Protein AF-A0A151JWR1-F1 (afdb_monomer)

Radius of gyration: 20.75 Å; Cα contacts (8 Å, |Δi|>4): 86; chains: 1; bounding box: 57×46×43 Å

Nearest PDB structures (foldseek):
  1kz7-assembly2_C  TM=7.876E-01  e=1.271E+00  Mus musculus
  5o2r-assembly1_v  TM=3.810E-01  e=3.701E+00  Escherichia coli K-12
  4bzk-assembly1_A  TM=2.550E-01  e=6.751E+00  Saccharomyces cerevisiae
  4bzj-assembly1_C  TM=2.530E-01  e=7.715E+00  Saccharomyces cerevisiae

Structure (mmCIF, N/CA/C/O backbone):
data_AF-A0A151JWR1-F1
#
_entry.id   AF-A0A151JWR1-F1
#
loop_
_atom_site.group_PDB
_atom_site.id
_atom_site.type_symbol
_atom_site.label_atom_id
_atom_site.label_alt_id
_atom_site.label_comp_id
_atom_site.label_asym_id
_atom_site.label_entity_id
_atom_site.label_seq_id
_atom_site.pdbx_PDB_ins_code
_atom_site.Cartn_x
_atom_site.Cartn_y
_atom_site.Cartn_z
_atom_site.occupancy
_atom_site.B_iso_or_equiv
_atom_site.auth_seq_id
_atom_site.auth_comp_id
_atom_site.auth_asym_id
_atom_site.auth_atom_id
_atom_site.pdbx_PDB_model_num
ATOM 1 N N . MET A 1 1 ? -3.968 -1.854 3.381 1.00 61.38 1 MET A N 1
ATOM 2 C CA . MET A 1 1 ? -3.294 -2.118 2.101 1.00 61.38 1 MET A CA 1
ATOM 3 C C . MET A 1 1 ? -1.809 -2.015 2.359 1.00 61.38 1 MET A C 1
ATOM 5 O O . MET A 1 1 ? -1.355 -0.957 2.781 1.00 61.38 1 MET A O 1
ATOM 9 N N . ARG A 1 2 ? -1.086 -3.126 2.235 1.00 70.88 2 ARG A N 1
ATOM 10 C CA . ARG A 1 2 ? 0.371 -3.169 2.402 1.00 70.88 2 ARG A CA 1
ATOM 11 C C . ARG A 1 2 ? 0.983 -3.232 1.007 1.00 70.88 2 ARG A C 1
ATOM 13 O O . ARG A 1 2 ? 0.569 -4.085 0.231 1.00 70.88 2 ARG A O 1
ATOM 20 N N . CYS A 1 3 ? 1.886 -2.302 0.704 1.00 60.41 3 CYS A N 1
ATOM 21 C CA . CYS A 1 3 ? 2.632 -2.257 -0.549 1.00 60.41 3 CYS A CA 1
ATOM 22 C C . CYS A 1 3 ? 4.071 -2.680 -0.263 1.00 60.41 3 CYS A C 1
ATOM 24 O O . CYS A 1 3 ? 4.706 -2.107 0.624 1.00 60.41 3 CYS A O 1
ATOM 26 N N . GLU A 1 4 ? 4.573 -3.672 -0.991 1.00 63.66 4 GLU A N 1
ATOM 27 C CA . GLU A 1 4 ? 5.964 -4.109 -0.900 1.00 63.66 4 GLU A CA 1
ATOM 28 C C . GLU A 1 4 ? 6.583 -4.176 -2.295 1.00 63.66 4 GLU A C 1
ATOM 30 O O . GLU A 1 4 ? 5.961 -4.626 -3.257 1.00 63.66 4 GLU A O 1
ATOM 35 N N . THR A 1 5 ? 7.828 -3.714 -2.407 1.00 56.16 5 THR A N 1
ATOM 36 C CA . THR A 1 5 ? 8.646 -3.974 -3.592 1.00 56.16 5 THR A CA 1
ATOM 37 C C . THR A 1 5 ? 9.301 -5.332 -3.405 1.00 56.16 5 THR A C 1
ATOM 39 O O . THR A 1 5 ? 10.053 -5.538 -2.447 1.00 56.16 5 THR A O 1
ATOM 42 N N . LEU A 1 6 ? 9.027 -6.267 -4.311 1.00 54.25 6 LEU A N 1
ATOM 43 C CA . LEU A 1 6 ? 9.580 -7.614 -4.238 1.00 54.25 6 LEU A CA 1
ATOM 44 C C . LEU A 1 6 ? 11.108 -7.571 -4.398 1.00 54.25 6 LEU A C 1
ATOM 46 O O . LEU A 1 6 ? 11.647 -7.356 -5.480 1.00 54.25 6 LEU A O 1
ATOM 50 N N . ARG A 1 7 ? 11.827 -7.808 -3.297 1.00 53.38 7 ARG A N 1
ATOM 51 C CA . ARG A 1 7 ? 13.229 -8.245 -3.303 1.00 53.38 7 ARG A CA 1
ATOM 52 C C . ARG A 1 7 ? 13.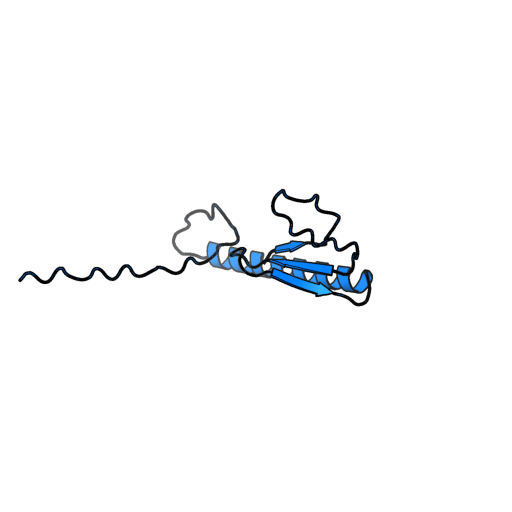261 -9.654 -2.718 1.00 53.38 7 ARG A C 1
ATOM 54 O O . ARG A 1 7 ? 12.760 -9.855 -1.618 1.00 53.38 7 ARG A O 1
ATOM 61 N N . LYS A 1 8 ? 13.777 -10.616 -3.500 1.00 44.38 8 LYS A N 1
ATOM 62 C CA . LYS A 1 8 ? 13.787 -12.082 -3.277 1.00 44.38 8 LYS A CA 1
ATOM 63 C C . LYS A 1 8 ? 13.254 -12.546 -1.911 1.00 44.38 8 LYS A C 1
ATOM 65 O O . LYS A 1 8 ? 13.997 -12.545 -0.932 1.00 44.38 8 LYS A O 1
ATOM 70 N N . ARG A 1 9 ? 12.020 -13.061 -1.857 1.00 48.84 9 ARG A N 1
ATOM 71 C CA . ARG A 1 9 ? 11.602 -13.903 -0.723 1.00 48.84 9 ARG A CA 1
ATOM 72 C C . ARG A 1 9 ? 12.080 -15.345 -0.918 1.00 48.84 9 ARG A C 1
ATOM 74 O O . ARG A 1 9 ? 12.058 -15.875 -2.032 1.00 48.84 9 ARG A O 1
ATOM 81 N N . LYS A 1 10 ? 12.548 -15.965 0.173 1.00 42.97 10 LYS A N 1
ATOM 82 C CA . LYS A 1 10 ? 12.834 -17.407 0.243 1.00 42.97 10 LYS A CA 1
ATOM 83 C C . LYS A 1 10 ? 11.528 -18.206 0.077 1.00 42.97 10 LYS A C 1
ATOM 85 O O . LYS A 1 10 ? 10.478 -17.686 0.443 1.00 42.97 10 LYS A O 1
ATOM 90 N N . PRO A 1 11 ? 11.585 -19.441 -0.452 1.00 46.84 11 PRO A N 1
ATOM 91 C CA . PRO A 1 11 ? 10.403 -20.293 -0.567 1.00 46.84 11 PRO A CA 1
ATOM 92 C C . PRO A 1 11 ? 9.854 -20.621 0.825 1.00 46.84 11 PRO A C 1
ATOM 94 O O . PRO A 1 11 ? 10.649 -20.932 1.713 1.00 46.84 11 PRO A O 1
ATOM 97 N N . ASP A 1 12 ? 8.534 -20.595 0.993 1.00 51.81 12 ASP A N 1
ATOM 98 C CA . ASP A 1 12 ? 7.866 -21.297 2.086 1.00 51.81 12 ASP A CA 1
ATOM 99 C C . ASP A 1 12 ? 7.551 -22.744 1.658 1.00 51.81 12 ASP A C 1
ATOM 101 O O . ASP A 1 12 ? 7.503 -23.072 0.467 1.00 51.81 12 ASP A O 1
ATOM 105 N N . GLU A 1 13 ? 7.370 -23.632 2.636 1.00 49.56 13 GLU A N 1
ATOM 106 C CA . GLU A 1 13 ? 7.173 -25.078 2.438 1.00 49.56 13 GLU A CA 1
ATOM 107 C C . GLU A 1 13 ? 5.830 -25.440 1.750 1.00 49.56 13 GLU A C 1
ATOM 109 O O . GLU A 1 13 ? 5.508 -26.615 1.601 1.00 49.56 13 GLU A O 1
ATOM 114 N N . GLY A 1 14 ? 5.066 -24.446 1.272 1.00 51.09 14 GLY A N 1
ATOM 115 C CA . GLY A 1 14 ? 3.761 -24.580 0.610 1.00 51.09 14 GLY A CA 1
ATOM 116 C C . GLY A 1 14 ? 3.745 -24.376 -0.914 1.00 51.09 14 GLY A C 1
ATOM 117 O O . GLY A 1 14 ? 2.686 -24.464 -1.533 1.00 51.09 14 GLY A O 1
ATOM 118 N N . GLY A 1 15 ? 4.891 -24.142 -1.562 1.00 48.62 15 GLY A N 1
ATOM 119 C CA . GLY A 1 15 ? 5.024 -24.387 -3.005 1.00 48.62 15 GLY A CA 1
ATOM 120 C C . GLY A 1 15 ? 4.379 -23.381 -3.972 1.00 48.62 15 GLY A C 1
ATOM 121 O O . GLY A 1 15 ? 4.191 -23.720 -5.139 1.00 48.62 15 GLY A O 1
ATOM 122 N N . ARG A 1 16 ? 4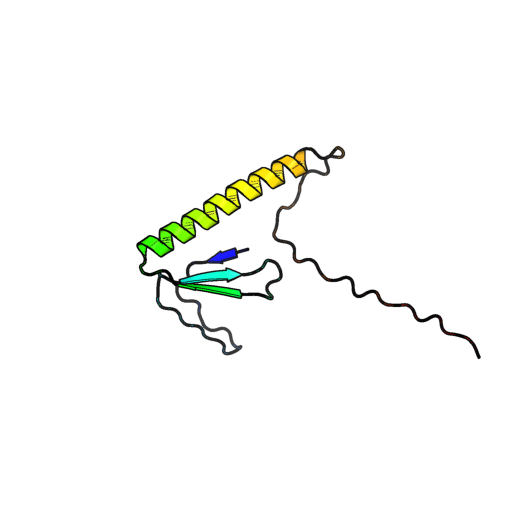.114 -22.127 -3.580 1.00 40.97 16 ARG A N 1
ATOM 123 C CA . ARG A 1 16 ? 3.846 -21.043 -4.554 1.00 40.97 16 ARG A CA 1
ATOM 124 C C . ARG A 1 16 ? 4.981 -20.022 -4.563 1.00 40.97 16 ARG A C 1
ATOM 126 O O . ARG A 1 16 ? 4.888 -18.933 -4.014 1.00 40.97 16 ARG A O 1
ATOM 133 N N . ARG A 1 17 ? 6.084 -20.378 -5.232 1.00 47.09 17 ARG A N 1
ATOM 134 C CA . ARG A 1 17 ? 7.185 -19.450 -5.538 1.00 47.09 17 ARG A CA 1
ATOM 135 C C . ARG A 1 17 ? 6.791 -18.556 -6.714 1.00 47.09 17 ARG A C 1
ATOM 137 O O . ARG A 1 17 ? 7.081 -18.898 -7.856 1.00 47.09 17 ARG A O 1
ATOM 144 N N . VAL A 1 18 ? 6.193 -17.396 -6.458 1.00 48.59 18 VAL A N 1
ATOM 145 C 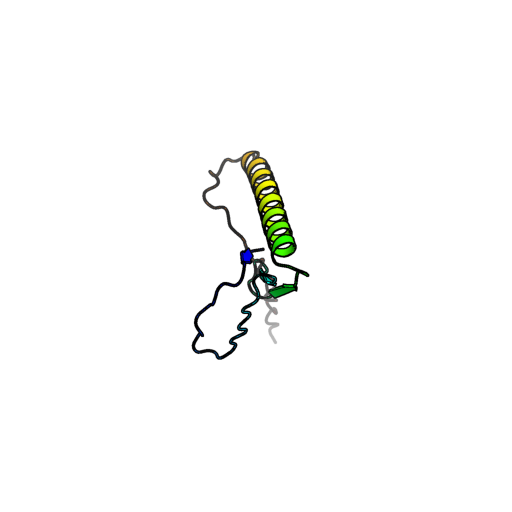CA . VAL A 1 18 ? 6.143 -16.336 -7.476 1.00 48.59 18 VAL A CA 1
ATOM 146 C C . VAL A 1 18 ? 7.445 -15.537 -7.367 1.00 48.59 18 VAL A C 1
ATOM 148 O O . VAL A 1 18 ? 7.567 -14.580 -6.609 1.00 48.59 18 VAL A O 1
ATOM 151 N N . VAL A 1 19 ? 8.487 -16.015 -8.055 1.00 46.62 19 VAL A N 1
ATOM 152 C CA . VAL A 1 19 ? 9.774 -15.311 -8.134 1.00 46.62 19 VAL A CA 1
ATOM 153 C C . VAL A 1 19 ? 9.636 -14.206 -9.167 1.00 46.62 19 VAL A C 1
ATOM 155 O O . VAL A 1 19 ? 9.614 -14.471 -10.364 1.00 46.62 19 VAL A O 1
ATOM 158 N N . ILE A 1 20 ? 9.576 -12.965 -8.703 1.00 53.47 20 ILE A N 1
ATOM 159 C CA . ILE A 1 20 ? 9.678 -11.800 -9.570 1.00 53.47 20 ILE A CA 1
ATOM 160 C C . ILE A 1 20 ? 11.012 -11.122 -9.288 1.00 53.47 20 ILE A C 1
ATOM 162 O O . ILE A 1 20 ? 11.210 -10.504 -8.247 1.00 53.47 20 ILE A O 1
ATOM 166 N N . GLU A 1 21 ? 11.948 -11.276 -10.223 1.00 52.56 21 GLU A N 1
ATOM 167 C CA . GLU A 1 21 ? 13.256 -10.598 -10.232 1.00 52.56 21 GLU A CA 1
ATOM 168 C C . GLU A 1 21 ? 13.189 -9.198 -10.865 1.00 52.56 2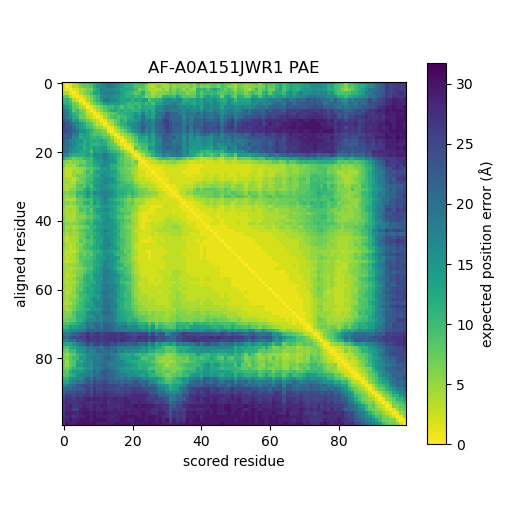1 GLU A C 1
ATOM 170 O O . GLU A 1 21 ? 14.202 -8.639 -11.277 1.00 52.56 21 GLU A O 1
ATOM 175 N N . ASP A 1 22 ? 11.995 -8.620 -10.956 1.00 63.88 22 ASP A N 1
ATOM 176 C CA . ASP A 1 22 ? 11.763 -7.366 -11.651 1.00 63.88 22 ASP A CA 1
ATOM 177 C C . ASP A 1 22 ? 11.393 -6.272 -10.638 1.00 63.88 22 ASP A C 1
ATOM 179 O O . ASP A 1 22 ? 10.293 -6.274 -10.086 1.00 63.88 22 ASP A O 1
ATOM 183 N N . GLY A 1 23 ? 12.303 -5.314 -10.406 1.00 73.31 23 GLY A N 1
ATOM 184 C CA . GLY A 1 23 ? 12.086 -4.141 -9.535 1.00 73.31 23 GLY A CA 1
ATOM 185 C C . GLY A 1 23 ? 10.951 -3.214 -9.995 1.00 73.31 23 GLY A C 1
ATOM 186 O O . GLY A 1 23 ? 10.672 -2.197 -9.366 1.00 73.31 23 GLY A O 1
ATOM 187 N N . ARG A 1 24 ? 10.285 -3.597 -11.087 1.00 86.44 24 ARG A N 1
ATOM 188 C CA . ARG A 1 24 ? 9.112 -2.964 -11.678 1.00 86.44 24 ARG A CA 1
ATOM 189 C C . ARG A 1 24 ? 7.785 -3.456 -11.115 1.00 86.44 24 ARG A C 1
ATOM 191 O O . ARG A 1 24 ? 6.749 -2.919 -11.501 1.00 86.44 24 ARG A O 1
ATOM 198 N N . ILE A 1 25 ? 7.790 -4.488 -10.269 1.00 88.12 25 ILE A N 1
ATOM 199 C CA . ILE A 1 25 ? 6.557 -5.041 -9.709 1.00 88.12 25 ILE A CA 1
ATOM 200 C C . ILE A 1 25 ? 6.272 -4.494 -8.316 1.00 88.12 25 ILE A C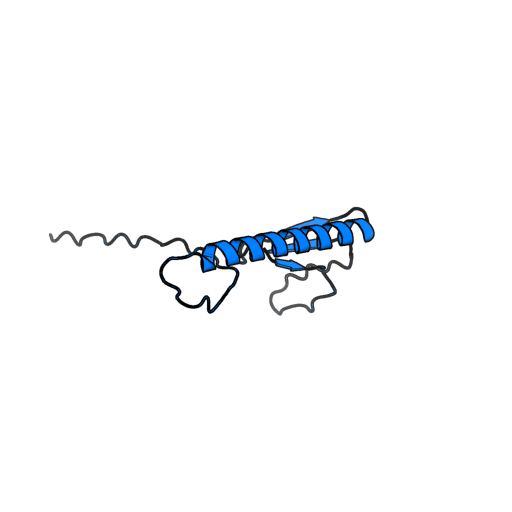 1
ATOM 202 O O . ILE A 1 25 ? 7.127 -4.522 -7.428 1.00 88.12 25 ILE A O 1
ATOM 206 N N . LEU A 1 26 ? 5.030 -4.053 -8.133 1.00 85.69 26 LEU A N 1
ATOM 207 C CA . LEU A 1 26 ? 4.460 -3.686 -6.848 1.00 85.69 26 LEU A CA 1
ATOM 208 C C . LEU A 1 26 ? 3.423 -4.735 -6.450 1.00 85.69 26 LEU A C 1
ATOM 210 O O . LEU A 1 26 ? 2.485 -5.009 -7.204 1.00 85.69 26 LEU A O 1
ATOM 214 N N . GLU A 1 27 ? 3.597 -5.302 -5.262 1.00 88.19 27 GLU A N 1
ATOM 215 C CA . GLU A 1 27 ? 2.662 -6.248 -4.662 1.00 88.19 27 GLU A CA 1
ATOM 216 C C . GLU A 1 27 ? 1.794 -5.521 -3.633 1.00 88.19 27 GLU A C 1
ATOM 218 O O . GLU A 1 27 ? 2.295 -4.790 -2.771 1.00 88.19 27 GLU A O 1
ATOM 223 N N . LEU A 1 28 ? 0.480 -5.701 -3.742 1.00 85.75 28 LEU A N 1
ATOM 224 C CA . LEU A 1 28 ? -0.517 -5.033 -2.921 1.00 85.75 28 LEU A CA 1
ATOM 225 C C . LEU A 1 28 ? -1.385 -6.078 -2.233 1.00 85.75 28 LEU A C 1
ATOM 227 O O . LEU A 1 28 ?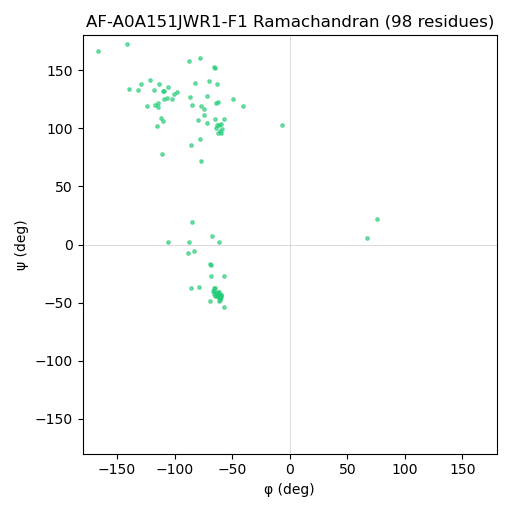 -2.108 -6.819 -2.893 1.00 85.75 28 LEU A O 1
ATOM 231 N N . HIS A 1 29 ? -1.375 -6.080 -0.904 1.00 84.38 29 HIS A N 1
ATOM 232 C CA . HIS A 1 29 ? -2.230 -6.964 -0.113 1.00 84.38 29 HIS A CA 1
ATOM 233 C C . HIS A 1 29 ? -3.387 -6.200 0.513 1.00 84.38 29 HIS A C 1
ATOM 235 O O . HIS A 1 29 ? -3.209 -5.116 1.099 1.00 84.38 29 HIS A O 1
ATOM 241 N N . SER A 1 30 ? -4.576 -6.786 0.436 1.00 79.75 30 SER A N 1
ATOM 242 C CA . SER A 1 30 ? -5.730 -6.319 1.186 1.00 79.75 30 SER A CA 1
ATOM 243 C C . SER A 1 30 ? -5.516 -6.495 2.699 1.00 79.75 30 SER A C 1
ATOM 245 O O . SER A 1 30 ? -4.765 -7.366 3.138 1.00 79.75 30 SER A O 1
ATOM 247 N N . PRO A 1 31 ? -6.163 -5.661 3.536 1.00 75.75 31 PRO A N 1
ATOM 248 C CA . PRO A 1 31 ? -6.077 -5.773 4.996 1.00 75.75 31 PRO A CA 1
ATOM 249 C C . PRO A 1 31 ? -6.497 -7.134 5.568 1.00 75.75 31 PRO A C 1
ATOM 251 O O . PRO A 1 31 ? -6.045 -7.497 6.647 1.00 75.75 31 PRO A O 1
ATOM 254 N N . ASP A 1 32 ? -7.379 -7.855 4.873 1.00 76.88 32 ASP A N 1
ATOM 255 C CA . ASP A 1 32 ? -7.864 -9.186 5.253 1.00 76.88 32 ASP A CA 1
ATOM 256 C C . ASP A 1 32 ? -6.937 -10.329 4.830 1.00 76.88 32 ASP A C 1
ATOM 258 O O . ASP A 1 32 ? -7.178 -11.469 5.214 1.00 76.88 32 ASP A O 1
ATOM 262 N N . GLY A 1 33 ? -5.875 -10.034 4.074 1.00 73.12 33 GLY A N 1
ATOM 263 C CA . GLY A 1 33 ? -4.939 -11.032 3.564 1.00 73.12 33 GLY A CA 1
ATOM 264 C C . GLY A 1 33 ? -5.539 -11.980 2.522 1.00 73.12 33 GLY A C 1
ATOM 265 O O . GLY A 1 33 ? -4.865 -12.921 2.120 1.00 73.12 33 GLY A O 1
ATOM 266 N N . VAL A 1 34 ? -6.785 -11.752 2.089 1.00 81.06 34 VAL A N 1
ATOM 267 C CA . VAL A 1 34 ? -7.492 -12.617 1.130 1.00 81.06 34 VAL A CA 1
ATOM 268 C C . VAL A 1 34 ? -7.160 -12.235 -0.308 1.00 81.06 34 VAL A C 1
ATOM 270 O O . VAL A 1 34 ? -7.054 -13.103 -1.171 1.00 81.06 34 VAL A O 1
ATOM 273 N N . HIS A 1 35 ? -7.009 -10.939 -0.572 1.00 80.75 35 HIS A N 1
ATOM 274 C CA . HIS A 1 35 ? -6.819 -10.409 -1.911 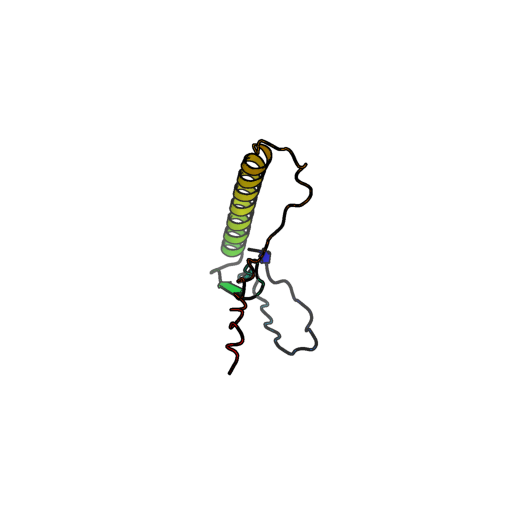1.00 80.75 35 HIS A CA 1
ATOM 275 C C . HIS A 1 35 ? -5.396 -9.885 -2.082 1.00 80.75 35 HIS A C 1
ATOM 277 O O . HIS A 1 35 ? -4.884 -9.095 -1.283 1.00 80.75 35 HIS A O 1
ATOM 283 N N . GLU A 1 36 ? -4.783 -10.286 -3.185 1.00 84.88 36 GLU A N 1
ATOM 284 C CA . GLU A 1 36 ? -3.502 -9.775 -3.646 1.00 84.88 36 GLU A CA 1
ATOM 285 C C . GLU A 1 36 ? -3.662 -9.175 -5.042 1.00 84.88 36 GLU A C 1
ATOM 287 O O . GLU A 1 36 ? -4.422 -9.669 -5.875 1.00 84.88 36 GLU A O 1
ATOM 292 N N . CYS A 1 37 ? -2.966 -8.073 -5.290 1.00 85.19 37 CYS A N 1
ATOM 293 C CA . CYS A 1 37 ? -2.934 -7.402 -6.579 1.00 85.19 37 CYS A CA 1
ATOM 294 C C . CYS A 1 37 ? -1.484 -7.109 -6.951 1.00 85.19 37 CYS A C 1
ATOM 296 O O . CYS A 1 37 ? -0.717 -6.586 -6.144 1.00 85.19 37 CYS A O 1
ATOM 298 N N . TRP A 1 38 ? -1.128 -7.433 -8.189 1.00 88.44 38 TRP A N 1
ATOM 299 C CA . TRP A 1 38 ? 0.227 -7.330 -8.711 1.00 88.44 38 TRP A CA 1
ATOM 300 C C . TRP A 1 38 ? 0.219 -6.319 -9.851 1.00 88.44 38 TRP A C 1
ATOM 302 O O . TRP A 1 38 ? -0.504 -6.492 -10.832 1.00 88.44 38 TRP A O 1
ATOM 312 N N . LEU A 1 39 ? 1.000 -5.251 -9.717 1.00 87.38 39 LEU A N 1
ATOM 313 C CA . LEU A 1 39 ? 1.108 -4.201 -10.726 1.00 87.38 39 LEU A CA 1
ATOM 314 C C . LEU A 1 39 ? 2.508 -4.201 -11.321 1.00 87.38 39 LEU A C 1
ATOM 316 O O . LEU A 1 39 ? 3.487 -4.312 -10.588 1.00 87.38 39 LEU A O 1
ATOM 320 N N . ARG A 1 40 ? 2.602 -4.038 -12.642 1.00 88.88 40 ARG A N 1
ATOM 321 C CA . ARG A 1 40 ? 3.871 -3.925 -13.362 1.00 88.88 40 ARG A CA 1
ATOM 322 C C . ARG A 1 40 ? 4.017 -2.541 -13.971 1.00 88.88 40 ARG A C 1
ATOM 324 O O . ARG A 1 40 ? 3.233 -2.183 -14.844 1.00 88.88 40 ARG A O 1
ATOM 331 N N . ALA A 1 41 ? 5.038 -1.810 -13.547 1.00 89.44 41 ALA A N 1
ATOM 332 C CA . ALA A 1 41 ? 5.459 -0.572 -14.191 1.00 89.44 41 ALA A CA 1
ATOM 333 C C . ALA A 1 41 ? 6.258 -0.853 -15.476 1.00 89.44 41 ALA A C 1
ATOM 335 O O . ALA A 1 41 ? 6.803 -1.950 -15.659 1.00 89.44 41 ALA A O 1
ATOM 336 N N . ALA A 1 42 ? 6.363 0.139 -16.359 1.00 91.19 42 ALA A N 1
ATOM 337 C CA . ALA A 1 42 ? 7.161 0.035 -17.579 1.00 91.19 42 ALA A CA 1
ATOM 338 C C . ALA A 1 42 ? 8.667 -0.060 -17.266 1.00 91.19 42 ALA A C 1
ATOM 340 O O . ALA A 1 42 ? 9.394 -0.873 -17.856 1.00 91.19 42 ALA A O 1
ATOM 341 N N . ASP A 1 43 ? 9.125 0.720 -16.283 1.00 88.12 43 ASP A N 1
ATOM 342 C CA . ASP A 1 43 ? 10.510 0.776 -15.822 1.00 88.12 43 ASP A CA 1
ATOM 343 C C . ASP A 1 43 ? 10.637 0.927 -14.289 1.00 88.12 43 ASP A C 1
ATOM 345 O O . ASP A 1 43 ? 9.654 1.055 -13.556 1.00 88.12 43 ASP A O 1
ATOM 349 N N . ASN A 1 44 ? 11.873 0.837 -13.781 1.00 86.00 44 ASN A N 1
ATOM 350 C CA . ASN A 1 44 ? 12.150 0.940 -12.343 1.00 86.00 44 ASN A CA 1
ATOM 351 C C . ASN A 1 44 ? 11.893 2.352 -11.789 1.00 86.00 44 ASN A C 1
ATOM 353 O O . ASN A 1 44 ? 11.619 2.505 -10.599 1.00 86.00 44 ASN A O 1
ATOM 357 N N . THR A 1 45 ? 12.009 3.390 -12.618 1.00 89.69 45 THR A N 1
ATOM 358 C CA . THR A 1 45 ? 11.766 4.774 -12.199 1.00 89.69 45 THR A CA 1
ATOM 359 C C . THR A 1 45 ? 10.282 4.968 -11.931 1.00 89.69 45 THR A C 1
ATOM 361 O O . THR A 1 45 ? 9.910 5.432 -10.855 1.00 89.69 45 THR A O 1
ATOM 364 N N . GLU A 1 46 ? 9.432 4.536 -12.859 1.00 90.62 46 GLU A N 1
ATOM 365 C CA . GLU A 1 46 ? 7.982 4.576 -12.715 1.00 90.62 46 GLU A CA 1
ATOM 366 C C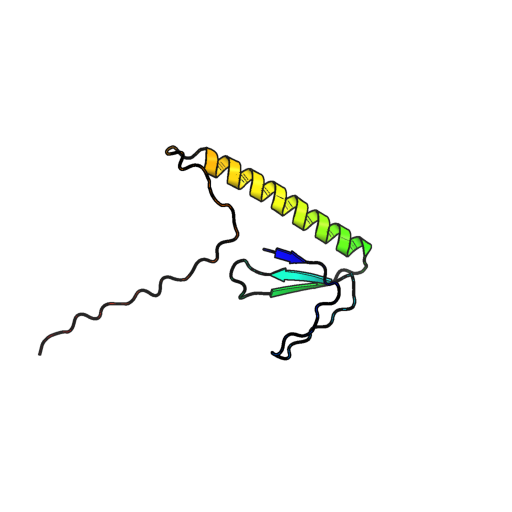 . GLU A 1 46 ? 7.516 3.731 -11.519 1.00 90.62 46 GLU A C 1
ATOM 368 O O . GLU A 1 46 ? 6.683 4.182 -10.732 1.00 90.62 46 GLU A O 1
ATOM 373 N N . ALA A 1 47 ? 8.109 2.552 -11.300 1.00 88.44 47 ALA A N 1
ATOM 374 C CA . ALA A 1 47 ? 7.813 1.739 -10.120 1.00 88.44 47 ALA A CA 1
ATOM 375 C C . ALA A 1 47 ? 8.116 2.471 -8.803 1.00 88.44 47 ALA A C 1
ATOM 377 O O . ALA A 1 47 ? 7.301 2.448 -7.880 1.00 88.44 47 ALA A O 1
ATOM 378 N N . ASN A 1 48 ? 9.254 3.171 -8.722 1.00 87.19 48 ASN A N 1
ATOM 379 C CA . ASN A 1 48 ? 9.602 3.990 -7.559 1.00 87.19 48 ASN A CA 1
ATOM 380 C C . ASN A 1 48 ? 8.642 5.174 -7.375 1.00 87.19 48 ASN A C 1
ATOM 382 O O . ASN A 1 48 ? 8.292 5.508 -6.242 1.00 87.19 48 ASN A O 1
ATOM 386 N N . VAL A 1 49 ? 8.194 5.803 -8.467 1.00 92.75 49 VAL A N 1
ATOM 387 C CA . VAL A 1 49 ? 7.188 6.875 -8.414 1.00 92.75 49 VAL A CA 1
ATOM 388 C C . VAL A 1 49 ? 5.876 6.345 -7.837 1.00 92.75 49 VAL A C 1
ATOM 390 O O . VAL A 1 49 ? 5.352 6.940 -6.896 1.00 92.75 49 VAL A O 1
ATOM 393 N N . TRP A 1 50 ? 5.381 5.204 -8.326 1.00 92.12 50 TRP A N 1
ATOM 394 C CA . TRP A 1 50 ? 4.173 4.567 -7.792 1.00 92.12 50 TRP A CA 1
ATOM 395 C C . TRP A 1 50 ? 4.319 4.159 -6.330 1.00 92.12 50 TRP A C 1
ATOM 397 O O . TRP A 1 50 ? 3.414 4.415 -5.535 1.00 92.12 50 TRP A O 1
ATOM 407 N N . PHE A 1 51 ? 5.462 3.582 -5.956 1.00 88.69 51 PHE A N 1
ATOM 408 C CA . PHE A 1 51 ? 5.758 3.221 -4.573 1.00 88.69 51 PHE A CA 1
ATOM 409 C C . PHE A 1 51 ? 5.656 4.449 -3.661 1.00 88.69 51 PHE A C 1
ATOM 411 O O . PHE A 1 51 ? 4.877 4.461 -2.706 1.00 88.69 51 PHE A O 1
ATOM 418 N N . ASN A 1 52 ? 6.364 5.527 -4.002 1.00 91.12 52 ASN A N 1
ATOM 419 C CA . ASN A 1 52 ? 6.344 6.760 -3.222 1.00 91.12 52 ASN A CA 1
ATOM 420 C C . ASN A 1 52 ? 4.943 7.383 -3.166 1.00 91.12 52 ASN A C 1
ATOM 422 O O . ASN A 1 52 ? 4.497 7.767 -2.088 1.00 91.12 52 ASN A O 1
ATOM 426 N N . ALA A 1 53 ? 4.220 7.429 -4.288 1.00 93.81 53 ALA A N 1
ATOM 427 C CA . ALA A 1 53 ? 2.864 7.969 -4.341 1.00 93.81 53 ALA A CA 1
ATOM 428 C C . ALA A 1 53 ? 1.897 7.198 -3.425 1.00 93.81 53 ALA A C 1
ATOM 430 O O . ALA A 1 53 ? 1.169 7.812 -2.640 1.00 93.81 53 ALA A O 1
ATOM 431 N N . LEU A 1 54 ? 1.925 5.860 -3.467 1.00 90.12 54 LEU A N 1
ATOM 432 C CA . LEU A 1 54 ? 1.108 5.002 -2.605 1.00 90.12 54 LEU A CA 1
ATOM 433 C C . LEU A 1 54 ? 1.448 5.206 -1.124 1.00 90.12 54 LEU A C 1
ATOM 435 O O . LEU A 1 54 ? 0.545 5.366 -0.297 1.00 90.12 54 LEU A O 1
ATOM 439 N N . HIS A 1 55 ? 2.738 5.253 -0.784 1.00 88.56 55 HIS A N 1
ATOM 440 C CA . HIS A 1 55 ? 3.184 5.479 0.590 1.00 88.56 55 HIS A CA 1
ATOM 441 C C . HIS A 1 55 ? 2.813 6.875 1.109 1.00 88.56 55 HIS A C 1
ATOM 443 O O . HIS A 1 55 ? 2.328 6.994 2.237 1.00 88.56 55 HIS A O 1
ATOM 449 N N . SER A 1 56 ? 2.968 7.927 0.300 1.00 92.69 56 SER A N 1
ATOM 450 C CA . SER A 1 56 ? 2.569 9.290 0.667 1.00 92.69 56 SER A CA 1
ATOM 451 C C . SER A 1 56 ? 1.057 9.418 0.859 1.00 92.69 56 SER A C 1
ATOM 453 O O . SER A 1 56 ? 0.614 9.998 1.853 1.00 92.69 56 SER A O 1
ATOM 455 N N . ALA A 1 57 ? 0.257 8.836 -0.040 1.00 93.12 57 ALA A N 1
ATOM 456 C CA . ALA A 1 57 ? -1.197 8.815 0.097 1.00 93.12 57 ALA A CA 1
ATOM 457 C C . ALA A 1 57 ? -1.623 8.089 1.382 1.00 93.12 57 ALA A C 1
ATOM 459 O O . ALA A 1 57 ? -2.445 8.600 2.147 1.00 93.12 57 ALA A O 1
ATOM 460 N N . LEU A 1 58 ? -1.014 6.935 1.671 1.00 88.75 58 LEU A N 1
ATOM 461 C CA . LEU A 1 58 ? -1.294 6.180 2.886 1.00 88.75 58 LEU A CA 1
ATOM 462 C C . LEU A 1 58 ? -0.934 6.964 4.157 1.00 88.75 58 LEU A C 1
ATOM 464 O O . LEU A 1 58 ? -1.723 6.990 5.104 1.00 88.75 58 LEU A O 1
ATOM 468 N N . ALA A 1 59 ? 0.223 7.625 4.186 1.00 90.75 59 ALA A N 1
ATOM 469 C CA . ALA A 1 59 ? 0.642 8.443 5.322 1.00 90.75 59 ALA A CA 1
ATOM 470 C C . ALA A 1 59 ? -0.344 9.597 5.585 1.00 90.75 59 ALA A C 1
ATOM 472 O O . ALA A 1 59 ? -0.767 9.808 6.725 1.00 90.75 59 ALA A O 1
ATOM 473 N N . ALA A 1 60 ? -0.777 10.295 4.529 1.00 94.50 60 ALA A N 1
ATOM 474 C CA . ALA A 1 60 ? -1.750 11.381 4.635 1.00 94.50 60 ALA A CA 1
ATOM 475 C C . ALA A 1 60 ? -3.112 10.896 5.166 1.00 94.50 60 ALA A C 1
ATOM 477 O O . ALA A 1 60 ? -3.699 11.523 6.05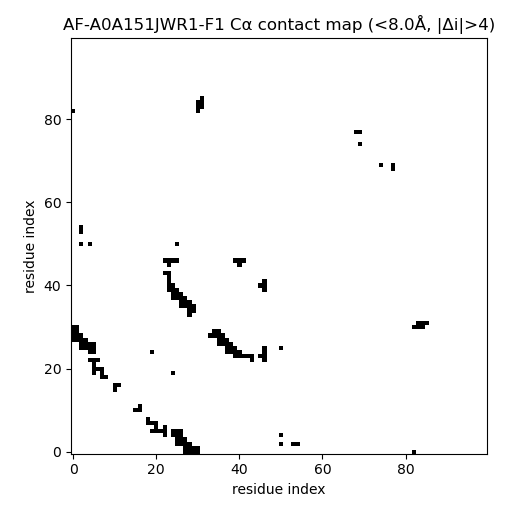3 1.00 94.50 60 ALA A O 1
ATOM 478 N N . LEU A 1 61 ? -3.601 9.756 4.666 1.00 91.38 61 LEU A N 1
ATOM 479 C CA . LEU A 1 61 ? -4.850 9.147 5.130 1.00 91.38 61 LEU A CA 1
ATOM 480 C C . LEU A 1 61 ? -4.754 8.677 6.586 1.00 91.38 61 LEU A C 1
ATOM 482 O O . LEU A 1 61 ? -5.685 8.900 7.359 1.00 91.38 61 LEU A O 1
ATOM 486 N N . THR A 1 62 ? -3.618 8.097 6.976 1.00 89.25 62 THR A N 1
ATOM 487 C CA . THR A 1 62 ? -3.353 7.663 8.356 1.00 89.25 62 THR A CA 1
ATOM 488 C C . THR A 1 62 ? -3.412 8.851 9.311 1.00 89.25 62 THR A C 1
ATOM 490 O O . THR A 1 62 ? -4.122 8.809 10.314 1.00 89.25 62 THR A O 1
ATOM 493 N N . LEU A 1 63 ? -2.748 9.959 8.968 1.00 91.06 63 LEU A N 1
ATOM 494 C CA . LEU A 1 63 ? -2.780 11.175 9.778 1.00 91.06 63 LEU A CA 1
ATOM 495 C C . LEU A 1 63 ? -4.196 11.757 9.893 1.00 91.06 63 LEU A C 1
ATOM 497 O O . LEU A 1 63 ? -4.604 12.198 10.969 1.00 91.06 63 LEU A O 1
ATOM 501 N N . LYS A 1 64 ? -4.968 11.747 8.800 1.00 91.31 64 LYS A N 1
ATOM 502 C CA . LYS A 1 64 ? -6.364 12.202 8.813 1.00 91.31 64 LYS A CA 1
ATOM 503 C C . LYS A 1 64 ? -7.232 11.328 9.723 1.00 91.31 64 LYS A C 1
ATOM 505 O O . LYS A 1 64 ? -8.014 11.870 10.500 1.00 91.31 64 LYS A O 1
ATOM 510 N N . ALA A 1 65 ? -7.072 10.008 9.663 1.00 87.62 65 ALA A N 1
ATOM 511 C CA . ALA A 1 65 ? -7.794 9.074 10.523 1.00 87.62 65 ALA A CA 1
ATOM 512 C C . ALA A 1 65 ? -7.453 9.277 12.007 1.00 87.62 65 ALA A C 1
ATOM 514 O O . ALA A 1 65 ? -8.359 9.317 12.835 1.00 87.62 65 ALA A O 1
ATOM 515 N N . LEU A 1 66 ? -6.174 9.492 12.334 1.00 86.12 66 LEU A N 1
ATOM 516 C CA . LEU A 1 66 ? -5.732 9.787 13.701 1.00 86.12 66 LEU A CA 1
ATOM 517 C C . LEU A 1 66 ? -6.385 11.055 14.256 1.00 86.12 66 LEU A C 1
ATOM 519 O O . LEU A 1 66 ? -6.891 11.039 15.373 1.00 86.12 66 LEU A O 1
ATOM 523 N N . ARG A 1 67 ? -6.432 12.133 13.461 1.00 87.81 67 ARG A N 1
ATOM 524 C CA . ARG A 1 67 ? -7.096 13.384 13.864 1.00 87.81 67 ARG A CA 1
ATOM 525 C C . ARG A 1 67 ? -8.578 13.170 14.170 1.00 87.81 67 ARG A C 1
ATOM 527 O O . ARG A 1 67 ? -9.068 13.672 15.175 1.00 87.81 67 ARG A O 1
ATOM 534 N N . LEU A 1 68 ? -9.275 12.404 13.330 1.00 87.62 68 LEU A N 1
ATOM 535 C CA . LEU A 1 68 ? -10.687 12.077 13.547 1.00 87.62 68 LEU A CA 1
ATOM 536 C C . LEU A 1 68 ? -10.888 11.239 14.814 1.00 87.62 68 LEU A C 1
ATOM 538 O O . LEU A 1 68 ? -11.783 11.534 15.597 1.00 87.62 68 LEU A O 1
ATOM 542 N N . ALA A 1 69 ? -10.038 10.237 15.043 1.00 83.62 69 ALA A N 1
ATOM 543 C CA . ALA A 1 69 ? -10.121 9.399 16.233 1.00 83.62 69 ALA A CA 1
ATOM 544 C C . ALA A 1 69 ? -9.814 10.184 17.521 1.00 83.62 69 ALA A C 1
ATOM 546 O O . ALA A 1 69 ? -10.480 9.989 18.530 1.00 83.62 69 ALA A O 1
ATOM 547 N N . SER A 1 70 ? -8.862 11.123 17.476 1.00 82.00 70 SER A N 1
ATOM 548 C CA . SER A 1 70 ? -8.533 11.987 18.620 1.00 82.00 70 SER A CA 1
ATOM 549 C C . SER A 1 70 ? -9.625 12.999 18.979 1.00 82.00 70 SER A C 1
ATOM 551 O O . SER A 1 70 ? -9.599 13.547 20.074 1.00 82.00 70 SER A O 1
ATOM 553 N N . ALA A 1 71 ? -10.571 13.258 18.072 1.00 83.25 71 ALA A N 1
ATOM 554 C CA . ALA A 1 71 ? -11.686 14.176 18.300 1.00 83.25 71 ALA A CA 1
ATOM 555 C C . ALA A 1 71 ? -12.903 13.499 18.961 1.00 83.25 71 ALA A C 1
ATOM 557 O O . ALA A 1 71 ? -13.940 14.142 19.125 1.00 83.25 71 ALA A O 1
ATOM 558 N N . LEU A 1 72 ? -12.814 12.205 19.299 1.00 81.69 72 LEU A N 1
ATOM 559 C CA . LEU A 1 72 ? -13.914 11.479 19.926 1.00 81.69 72 LEU A CA 1
ATOM 560 C C . LEU A 1 72 ? -14.141 11.958 21.379 1.00 81.69 72 LEU A C 1
ATOM 562 O O . LEU A 1 72 ? -13.165 12.205 22.086 1.00 81.69 72 LEU A O 1
ATOM 566 N N . PRO A 1 73 ? -15.406 12.086 21.841 1.00 70.88 73 PRO A N 1
ATOM 567 C CA . PRO A 1 73 ? -15.740 12.739 23.117 1.00 70.88 73 PRO A CA 1
ATOM 568 C C . PRO A 1 73 ? -15.281 11.997 24.379 1.00 70.88 73 PRO A C 1
ATOM 570 O O . PRO A 1 73 ? -15.238 12.598 25.448 1.00 70.88 73 PRO A O 1
ATOM 573 N N . ASP A 1 74 ? -14.966 10.707 24.263 1.00 67.69 74 ASP A N 1
ATOM 574 C CA . ASP A 1 74 ? -14.427 9.886 25.344 1.00 67.69 74 ASP A CA 1
ATOM 575 C C . ASP A 1 74 ? -13.006 9.461 24.949 1.00 67.69 74 ASP A C 1
ATOM 577 O O . ASP A 1 74 ? -12.846 8.603 24.071 1.00 67.69 74 ASP A O 1
ATOM 581 N N . PRO A 1 75 ? -11.956 10.101 25.495 1.00 57.41 75 PRO A N 1
ATOM 582 C CA . PRO A 1 75 ? -10.584 9.824 25.119 1.00 57.41 75 PRO A CA 1
ATOM 583 C C . PRO A 1 75 ? -10.136 8.524 25.787 1.00 57.41 75 PRO A C 1
ATOM 585 O O . PRO A 1 75 ? -9.283 8.517 26.675 1.00 57.41 75 PRO A O 1
ATOM 588 N N . GLN A 1 76 ? -10.650 7.387 25.318 1.00 60.81 76 GLN A N 1
ATOM 589 C CA . GLN A 1 76 ? -9.848 6.176 25.380 1.00 60.81 76 GLN A CA 1
ATOM 590 C C . GLN A 1 76 ? -8.595 6.488 24.567 1.00 60.81 76 GLN A C 1
ATOM 592 O O . GLN A 1 76 ? -8.661 6.599 23.343 1.00 60.81 76 GLN A O 1
ATOM 597 N N . GLN A 1 77 ? -7.478 6.748 25.260 1.00 70.00 77 GLN A N 1
ATOM 598 C CA . GLN A 1 77 ? -6.173 6.971 24.642 1.00 70.00 77 GLN A CA 1
ATOM 599 C C . GLN A 1 77 ? -6.020 5.971 23.504 1.00 70.00 77 GLN A C 1
ATOM 601 O O . GLN A 1 77 ? -6.104 4.768 23.739 1.00 70.00 77 GLN A O 1
ATOM 606 N N . LEU A 1 78 ? -5.863 6.463 22.276 1.00 70.56 78 LEU A N 1
ATOM 607 C CA . LEU A 1 78 ? -5.730 5.610 21.108 1.00 70.56 78 LEU A CA 1
ATOM 608 C C . LEU A 1 78 ? -4.486 4.723 21.288 1.00 70.56 78 LEU A C 1
ATOM 610 O O . LEU A 1 78 ? -3.369 5.173 21.052 1.00 70.56 78 LEU A O 1
ATOM 614 N N . GLN A 1 79 ? -4.675 3.483 21.744 1.00 72.62 79 GLN A N 1
ATOM 615 C CA . GLN A 1 79 ? -3.565 2.592 22.103 1.00 72.62 79 GLN A CA 1
ATOM 616 C C . GLN A 1 79 ? -2.923 1.959 20.870 1.00 72.62 79 GLN A C 1
ATOM 618 O O . GLN A 1 79 ? -1.711 1.756 20.811 1.00 72.62 79 GLN A O 1
ATOM 623 N N . HIS A 1 80 ? -3.743 1.635 19.869 1.00 76.69 80 HIS A N 1
ATOM 624 C CA . HIS A 1 80 ? -3.304 0.872 18.711 1.00 76.69 80 HIS A CA 1
ATOM 625 C C . HIS A 1 80 ? -3.921 1.411 17.428 1.00 76.69 80 HIS A C 1
ATOM 627 O O . HIS A 1 80 ? -5.128 1.629 17.333 1.00 76.69 80 HIS A O 1
ATOM 633 N N . ILE A 1 81 ? -3.072 1.566 16.416 1.00 78.56 81 ILE A N 1
ATOM 634 C CA . ILE A 1 81 ? -3.469 1.795 15.033 1.00 78.56 81 ILE A CA 1
ATOM 635 C C . ILE A 1 81 ? -2.967 0.630 14.192 1.00 78.56 81 ILE A C 1
ATOM 637 O O . ILE A 1 81 ? -1.816 0.208 14.300 1.00 78.56 81 ILE A O 1
ATOM 641 N N . GLY A 1 82 ? -3.844 0.094 13.356 1.00 77.31 82 GLY A N 1
ATOM 642 C CA . GLY A 1 82 ? -3.515 -1.048 12.527 1.00 77.31 82 GLY A CA 1
ATOM 643 C C . GLY A 1 82 ? -4.547 -1.279 11.443 1.00 77.31 82 GLY A C 1
ATOM 644 O O . GLY A 1 82 ? -5.645 -0.722 11.452 1.00 77.31 82 GLY A O 1
ATOM 645 N N . TRP A 1 83 ? -4.169 -2.123 10.495 1.00 73.94 83 TRP A N 1
ATOM 646 C CA . TRP A 1 83 ? -5.078 -2.624 9.480 1.00 73.94 83 TRP A CA 1
ATOM 647 C C . TRP A 1 83 ? -5.965 -3.699 10.100 1.00 73.94 83 TRP A C 1
ATOM 649 O O . TRP A 1 83 ? -5.462 -4.711 10.577 1.00 73.94 83 TRP A O 1
ATOM 659 N N . LEU A 1 84 ? -7.277 -3.474 10.096 1.00 73.62 84 LEU A N 1
ATOM 660 C CA . LEU A 1 84 ? -8.253 -4.442 10.582 1.00 73.62 84 LEU A CA 1
ATOM 661 C C . LEU A 1 84 ? -9.041 -5.014 9.406 1.00 73.62 84 LEU A C 1
ATOM 663 O O . LEU A 1 84 ? -9.555 -4.279 8.561 1.00 73.62 84 LEU A O 1
ATOM 667 N N . ALA A 1 85 ? -9.152 -6.336 9.379 1.00 73.06 85 ALA A N 1
ATOM 668 C CA . ALA A 1 85 ? -10.037 -7.061 8.488 1.00 73.06 85 ALA A CA 1
ATOM 669 C C . ALA A 1 85 ? -11.423 -7.162 9.129 1.00 73.06 85 ALA A C 1
ATOM 671 O O . ALA A 1 85 ? -11.554 -7.627 10.265 1.00 73.06 85 ALA A O 1
ATOM 672 N N . ARG A 1 86 ? -12.479 -6.757 8.418 1.00 68.75 86 ARG A N 1
ATOM 673 C CA . ARG A 1 86 ? -13.844 -6.978 8.906 1.00 68.75 86 ARG A CA 1
ATOM 674 C C . ARG A 1 86 ? -14.186 -8.454 8.723 1.00 68.75 86 ARG A C 1
ATOM 676 O O . ARG A 1 86 ? -14.366 -8.910 7.601 1.00 68.75 86 ARG A O 1
ATOM 683 N N . ARG A 1 87 ? -14.325 -9.197 9.821 1.00 66.94 87 ARG A N 1
ATOM 684 C CA . ARG A 1 87 ? -14.946 -10.528 9.779 1.00 66.94 87 ARG A CA 1
ATOM 685 C C . ARG A 1 87 ? -16.442 -10.341 9.541 1.00 66.94 87 ARG A C 1
ATOM 687 O O . ARG A 1 87 ? -17.082 -9.574 10.259 1.00 66.94 87 ARG A O 1
ATOM 694 N N . HIS A 1 88 ? -17.002 -11.022 8.546 1.00 63.84 88 HIS A N 1
ATOM 695 C CA . HIS A 1 88 ? -18.453 -11.112 8.429 1.00 63.84 88 HIS A CA 1
ATOM 696 C C . HIS A 1 88 ? -18.985 -11.822 9.678 1.00 63.84 88 HIS A C 1
ATOM 698 O O . HIS A 1 88 ? -18.564 -12.938 9.986 1.00 63.84 88 HIS A O 1
ATOM 704 N N . CYS A 1 89 ? -19.883 -11.171 10.418 1.00 59.38 89 CYS A N 1
ATOM 705 C CA . CYS A 1 89 ? -20.664 -11.853 11.439 1.00 59.38 89 CYS A CA 1
ATOM 706 C C . CYS A 1 89 ? -21.520 -12.894 10.715 1.00 59.38 89 CYS A C 1
ATOM 708 O O . CYS A 1 89 ? -22.508 -12.542 10.072 1.00 59.38 89 CYS A O 1
ATOM 710 N N . LEU A 1 90 ? -21.129 -14.168 10.782 1.00 59.72 90 LEU A N 1
ATOM 711 C CA . LEU A 1 90 ? -22.047 -15.261 10.498 1.00 59.72 90 LEU A CA 1
ATOM 712 C C . LEU A 1 90 ? -23.152 -15.134 11.545 1.00 59.72 90 LEU A C 1
ATOM 714 O O . LEU A 1 90 ? -22.928 -15.431 12.717 1.00 59.72 90 LEU A O 1
ATOM 718 N N . GLN A 1 91 ? -24.309 -14.601 11.151 1.00 52.94 91 GLN A N 1
ATOM 719 C CA . GLN A 1 91 ? -25.510 -14.690 11.968 1.00 52.94 91 GLN A CA 1
ATOM 720 C C . GLN A 1 91 ? -25.781 -16.178 12.157 1.00 52.94 91 GLN A C 1
ATOM 722 O O . GLN A 1 91 ? -26.305 -16.840 11.260 1.00 52.94 91 GLN A O 1
ATOM 727 N N . VAL A 1 92 ? -25.392 -16.716 13.311 1.00 53.69 92 VAL A N 1
ATOM 728 C CA . VAL A 1 92 ? -25.938 -17.976 13.793 1.00 53.69 92 VAL A CA 1
ATOM 729 C C . VAL A 1 92 ? -27.420 -17.689 13.984 1.00 53.69 92 VAL A C 1
ATOM 731 O O . VAL A 1 92 ? -27.826 -17.057 14.955 1.00 53.69 92 VAL A O 1
ATOM 734 N N . ARG A 1 93 ? -28.231 -18.038 12.982 1.00 48.72 93 ARG A N 1
ATOM 735 C CA . ARG A 1 93 ? -29.676 -18.111 13.153 1.00 48.72 93 ARG A CA 1
ATOM 736 C C . ARG A 1 93 ? -29.892 -19.220 14.167 1.00 48.72 93 ARG A C 1
ATOM 738 O O . ARG A 1 93 ? -29.812 -20.389 13.802 1.00 48.72 93 ARG A O 1
ATOM 745 N N . GLU A 1 94 ? -30.128 -18.860 15.423 1.00 52.75 94 GLU A N 1
ATOM 746 C CA . GLU A 1 94 ? -30.764 -19.783 16.351 1.00 52.75 94 GLU A CA 1
ATOM 747 C C . GLU A 1 94 ? -32.098 -20.180 15.719 1.00 52.75 94 GLU A C 1
ATOM 749 O O . GLU A 1 94 ? -33.003 -19.362 15.535 1.00 52.75 94 GLU A O 1
ATOM 754 N N . VAL A 1 95 ? -32.171 -21.424 15.253 1.00 57.81 95 VAL A N 1
ATOM 755 C CA . VAL A 1 95 ? -33.434 -22.040 14.872 1.00 57.81 95 VAL A CA 1
ATOM 756 C C . VAL A 1 95 ? -34.118 -22.360 16.197 1.00 57.81 95 VAL A C 1
ATOM 758 O O . VAL A 1 95 ? -33.554 -23.145 16.959 1.00 57.81 95 VAL A O 1
ATOM 761 N N . PRO A 1 96 ? -35.286 -21.773 16.517 1.00 55.62 96 PRO A N 1
ATOM 762 C CA . PRO A 1 96 ? -36.006 -22.171 17.710 1.00 55.62 96 PRO A CA 1
ATOM 763 C C . PRO A 1 96 ? -36.406 -23.629 17.518 1.00 55.62 96 PRO A C 1
ATOM 765 O O . PRO A 1 96 ? -37.075 -23.963 16.534 1.00 55.62 96 PRO A O 1
ATOM 768 N N . GLU A 1 97 ? -35.965 -24.481 18.436 1.00 55.72 97 GLU A N 1
ATOM 769 C CA . GLU A 1 97 ? -36.385 -25.868 18.541 1.00 55.72 97 GLU A CA 1
ATOM 770 C C . GLU A 1 97 ? -37.905 -25.865 18.758 1.00 55.72 97 GLU A C 1
ATOM 772 O O . GLU A 1 97 ? -38.409 -25.602 19.850 1.00 55.72 97 GLU A O 1
ATOM 777 N N . ARG A 1 98 ? -38.670 -26.025 17.672 1.00 54.03 98 ARG A N 1
ATOM 778 C CA . ARG A 1 98 ? -40.116 -26.197 17.769 1.00 54.03 98 ARG A CA 1
ATOM 779 C C . ARG A 1 98 ? -40.356 -27.590 18.322 1.00 54.03 98 ARG A C 1
ATOM 781 O O . ARG A 1 98 ? -40.206 -28.571 17.602 1.00 54.03 98 ARG A O 1
ATOM 788 N N . SER A 1 99 ? -40.724 -27.623 19.596 1.00 54.72 99 SER A N 1
ATOM 789 C CA . SER A 1 99 ? -41.297 -28.770 20.282 1.00 54.72 99 SER A CA 1
ATOM 790 C C . SER A 1 99 ? -42.450 -29.362 19.463 1.00 54.72 99 SER A C 1
ATOM 792 O O . SER A 1 99 ? -43.395 -28.646 19.118 1.00 54.72 99 SER A O 1
ATOM 794 N N . LEU A 1 100 ? -42.355 -30.659 19.176 1.00 46.50 100 LEU A N 1
ATOM 795 C CA . LEU A 1 100 ? -43.467 -31.556 18.866 1.00 46.50 100 LEU A CA 1
ATOM 796 C C . LEU A 1 100 ? -43.332 -32.779 19.769 1.00 46.50 100 LEU A C 1
ATOM 798 O O . LEU A 1 100 ? -42.195 -33.294 19.864 1.00 46.50 100 LEU A O 1
#

pLDDT: mean 72.76, std 16.19, range [40.97, 94.5]

Mean predicted aligned error: 12.71 Å

InterPro domains:
  IPR011993 PH-like domain superfamily [G3DSA:2.30.29.30] (3-60)
  IPR015482 Syntrophin [PTHR10554] (23-87)
  IPR041428 Syntrophin, split Pleckstrin homology (PH) domain [PF18012] (20-56)

Organism: NCBI:txid34720

Sequence (100 aa):
MRCETLRKRKPDEGGRRVVIEDGRILELHSPDGVHECWLRAADNTEANVWFNALHSALAALTLKALRLASALPDPQQLQHIGWLARRHCLQVREVPERSL

Secondary structure (DSSP, 8-state):
-EEEE---PPPPTT--------TTEEEEE-TTSS-EEEEE-SSHHHHHHHHHHHHHHHHHHHHHHHHHHHTSSS--------------------------

Solvent-accessible surface area (backbone atoms only — not comparable to full-atom values): 6548 Å² total; per-residue (Å²): 105,52,78,47,73,59,66,85,78,78,80,65,101,80,75,80,76,83,83,57,94,47,70,22,36,42,42,37,34,41,52,68,70,80,49,76,47,79,44,77,43,95,40,56,66,56,25,49,51,52,51,50,51,53,52,52,53,50,52,54,51,50,53,53,50,50,55,58,62,71,66,46,95,71,77,71,72,85,84,79,88,79,78,73,51,86,75,81,80,76,76,77,72,80,73,78,82,76,85,126

Foldseek 3Di:
DDKDQDDDDDDDPPDPPPDDPASQWIWDAALVRPDIDIDGDPHNVVSVVVVVVVVVVVVVVQVVVVVVLCPDPDCPPCPDDDRDDDDPPPPPPPDPPPDD